Protein AF-A0A4Q8TG97-F1 (afdb_monomer)

pLDDT: mean 73.76, std 14.68, range [42.81, 95.75]

Sequence (108 aa):
MKNWTQLIPANIRNALYIGFGVLSLAQSAILAYSAAVQTPAPIWAIGGGAVLGVIGGAFGFVAAGNVDVSKTFDETVKQAAQDAKTAYPIPGEHAATTADPERYNVDQ

Foldseek 3Di:
DPDPPPDDPPVRLVVCCVVLVVQQVVLVVQVVVCVVVVHDRDPVSVVSNVVSVVVVVVNVVVVVVPPPVVVVVVVVVVVVVVVCCVVDVDDPDPDPPPPPVVVPPDDD

Solvent-accessible surface area (backbone atoms only — not comparable to full-atom values): 6615 Å² total; per-residue (Å²): 130,88,70,89,80,64,71,71,54,72,71,58,46,51,50,49,52,50,52,49,50,53,50,49,51,54,48,50,48,55,49,51,49,23,61,73,72,74,42,82,65,54,67,67,57,55,53,49,46,52,54,48,50,56,54,49,51,53,51,51,52,53,57,68,69,63,62,61,63,68,58,58,48,54,51,49,52,52,49,52,53,50,51,48,48,68,76,53,67,75,75,76,82,73,71,80,75,73,75,65,67,70,81,74,68,76,84,136

Structure (mmCIF, N/CA/C/O backbone):
data_AF-A0A4Q8TG97-F1
#
_entry.id   AF-A0A4Q8TG97-F1
#
loop_
_atom_site.group_PDB
_atom_site.id
_atom_site.type_symbol
_atom_site.label_atom_id
_atom_site.label_alt_id
_atom_site.label_comp_id
_atom_site.label_asym_id
_atom_site.label_entity_id
_atom_site.label_seq_id
_atom_site.pdbx_PDB_ins_code
_atom_site.Cartn_x
_atom_site.Cartn_y
_atom_site.Cartn_z
_atom_site.occupancy
_atom_site.B_iso_or_equiv
_atom_site.auth_seq_id
_atom_site.auth_comp_id
_atom_site.auth_asym_id
_atom_site.auth_atom_id
_atom_site.pdbx_PDB_model_num
ATOM 1 N N . MET A 1 1 ? -31.635 -8.309 -5.116 1.00 42.81 1 MET A N 1
ATOM 2 C CA . MET A 1 1 ? -30.835 -7.143 -5.552 1.00 42.81 1 MET A CA 1
ATOM 3 C C . MET A 1 1 ? -29.587 -7.093 -4.682 1.00 42.81 1 MET A C 1
ATOM 5 O O . MET A 1 1 ? -29.735 -7.054 -3.468 1.00 42.81 1 MET A O 1
ATOM 9 N N . LYS A 1 2 ? -28.383 -7.229 -5.261 1.00 47.59 2 LYS A N 1
ATOM 10 C CA . LYS A 1 2 ? -27.125 -7.141 -4.496 1.00 47.59 2 LYS A CA 1
ATOM 11 C C . LYS A 1 2 ? -27.000 -5.717 -3.956 1.00 47.59 2 LYS A C 1
ATOM 13 O O . LYS A 1 2 ? -27.169 -4.771 -4.715 1.00 47.59 2 LYS A O 1
ATOM 18 N N . ASN A 1 3 ? -26.794 -5.585 -2.653 1.00 46.59 3 ASN A N 1
ATOM 19 C CA . ASN A 1 3 ? -26.718 -4.306 -1.962 1.00 46.59 3 ASN A CA 1
ATOM 20 C C . ASN A 1 3 ? -25.330 -3.702 -2.240 1.00 46.59 3 ASN A C 1
ATOM 22 O O . ASN A 1 3 ? -24.332 -4.182 -1.710 1.00 46.59 3 ASN A O 1
ATOM 26 N N . TRP A 1 4 ? -25.252 -2.715 -3.136 1.00 48.38 4 TRP A N 1
ATOM 27 C CA . TRP A 1 4 ? -23.991 -2.106 -3.603 1.00 48.38 4 TRP A CA 1
ATOM 28 C C . TRP A 1 4 ? -23.300 -1.233 -2.539 1.00 48.38 4 TRP A C 1
ATOM 30 O O . TRP A 1 4 ? -22.211 -0.721 -2.772 1.00 48.38 4 TRP A O 1
ATOM 40 N N . THR A 1 5 ? -23.924 -1.074 -1.370 1.00 50.31 5 THR A N 1
ATOM 41 C CA . THR A 1 5 ? -23.452 -0.264 -0.238 1.00 50.31 5 THR A CA 1
ATOM 42 C C . THR A 1 5 ? -22.883 -1.094 0.914 1.00 50.31 5 THR A C 1
ATOM 44 O O . THR A 1 5 ? -22.440 -0.522 1.909 1.00 50.31 5 THR A O 1
ATOM 47 N N . GLN A 1 6 ? -22.842 -2.429 0.808 1.00 49.69 6 GLN A N 1
ATOM 48 C CA . GLN A 1 6 ? -22.062 -3.227 1.752 1.00 49.69 6 GLN A CA 1
ATOM 49 C C . GLN A 1 6 ? -20.577 -2.962 1.497 1.00 49.69 6 GLN A C 1
ATOM 51 O O . GLN A 1 6 ? -20.032 -3.379 0.475 1.00 49.69 6 GLN A O 1
ATOM 56 N N . LEU A 1 7 ? -19.951 -2.247 2.440 1.00 59.47 7 LEU A N 1
ATOM 57 C CA . LEU A 1 7 ? -18.502 -2.142 2.610 1.00 59.47 7 LEU A CA 1
ATOM 58 C C . LEU A 1 7 ? -17.845 -3.454 2.177 1.00 59.47 7 LEU A C 1
ATOM 60 O O . LEU A 1 7 ? -18.247 -4.520 2.651 1.00 59.47 7 LEU A O 1
ATOM 64 N N . ILE A 1 8 ? -16.880 -3.359 1.256 1.00 61.62 8 ILE A N 1
ATOM 65 C CA . ILE A 1 8 ? -16.137 -4.497 0.707 1.00 61.62 8 ILE A CA 1
ATOM 66 C C . ILE A 1 8 ? -15.861 -5.500 1.840 1.00 61.62 8 ILE A C 1
ATOM 68 O O . ILE A 1 8 ? -15.231 -5.111 2.831 1.00 61.62 8 ILE A O 1
ATOM 72 N N . PRO A 1 9 ? -16.333 -6.759 1.728 1.00 69.00 9 PRO A N 1
ATOM 73 C CA . PRO A 1 9 ? -16.125 -7.786 2.740 1.00 69.00 9 PRO A CA 1
ATOM 74 C C . PRO A 1 9 ? -14.671 -7.810 3.224 1.00 69.00 9 PRO A C 1
ATOM 76 O O . PRO A 1 9 ? -13.746 -7.688 2.419 1.00 69.00 9 PRO A O 1
ATOM 79 N N . ALA A 1 10 ? -14.454 -7.939 4.537 1.00 71.69 10 ALA A N 1
ATOM 80 C CA . ALA A 1 10 ? -13.138 -7.730 5.154 1.00 71.69 10 ALA A CA 1
ATOM 81 C C . ALA A 1 10 ? -12.023 -8.594 4.532 1.00 71.69 10 ALA A C 1
ATOM 83 O O . ALA A 1 10 ? -10.890 -8.141 4.373 1.00 71.69 10 ALA A O 1
ATOM 84 N N . ASN A 1 11 ? -12.364 -9.811 4.112 1.00 71.75 11 ASN A N 1
ATOM 85 C CA . ASN A 1 11 ? -11.489 -10.719 3.373 1.00 71.75 11 ASN A CA 1
ATOM 86 C C . ASN A 1 11 ? -11.094 -10.181 1.985 1.00 71.75 11 ASN A C 1
ATOM 88 O O . ASN A 1 11 ? -9.929 -10.274 1.606 1.00 71.75 11 ASN A O 1
ATOM 92 N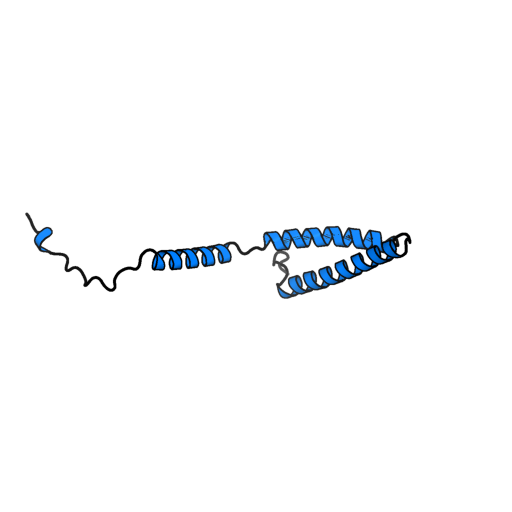 N . ILE A 1 12 ? -12.028 -9.577 1.248 1.00 77.00 12 ILE A N 1
ATOM 93 C CA . ILE A 1 12 ? -11.768 -8.971 -0.067 1.00 77.00 12 ILE A CA 1
ATOM 94 C C . ILE A 1 12 ? -10.920 -7.706 0.089 1.00 77.00 12 ILE A C 1
ATOM 96 O O . ILE A 1 12 ? -9.996 -7.490 -0.690 1.00 77.00 12 ILE A O 1
ATOM 100 N N . ARG A 1 13 ? -11.167 -6.902 1.127 1.00 73.19 13 ARG A N 1
ATOM 101 C CA . ARG A 1 13 ? -10.363 -5.710 1.426 1.00 73.19 13 ARG A CA 1
ATOM 102 C C . ARG A 1 13 ? -8.908 -6.066 1.738 1.00 73.19 13 ARG A C 1
ATOM 104 O O . ARG A 1 13 ? -8.004 -5.452 1.183 1.00 73.19 13 ARG A O 1
ATOM 111 N N . ASN A 1 14 ? -8.680 -7.084 2.567 1.00 78.25 14 ASN A N 1
ATOM 112 C CA . ASN A 1 14 ? -7.326 -7.544 2.882 1.00 78.25 14 ASN A CA 1
ATOM 113 C C . ASN A 1 14 ? -6.610 -8.090 1.640 1.00 78.25 14 ASN A C 1
ATOM 115 O O . ASN A 1 14 ? -5.452 -7.754 1.408 1.00 78.25 14 ASN A O 1
ATOM 119 N N . ALA A 1 15 ? -7.302 -8.881 0.815 1.00 81.00 15 ALA A N 1
ATOM 120 C CA . ALA A 1 15 ? -6.746 -9.378 -0.441 1.00 81.00 15 ALA A CA 1
ATOM 121 C C . ALA A 1 15 ? -6.392 -8.235 -1.407 1.00 81.00 15 ALA A C 1
ATOM 123 O O . ALA A 1 15 ? -5.322 -8.259 -2.012 1.00 81.00 15 ALA A O 1
ATOM 124 N N . LEU A 1 16 ? -7.248 -7.211 -1.507 1.00 81.38 16 LEU A N 1
ATOM 125 C CA . LEU A 1 16 ? -6.982 -6.014 -2.304 1.00 81.38 16 LEU A CA 1
ATOM 126 C C . LEU A 1 16 ? -5.765 -5.252 -1.782 1.00 81.38 16 LEU A C 1
ATOM 128 O O . LEU A 1 16 ? -4.894 -4.923 -2.575 1.00 81.38 16 LEU A O 1
ATOM 132 N N . TYR A 1 17 ? -5.649 -5.022 -0.473 1.00 82.50 17 TYR A N 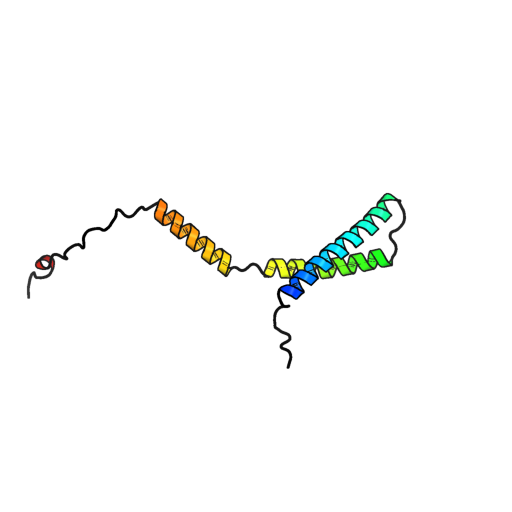1
ATOM 133 C CA . TYR A 1 17 ? -4.496 -4.320 0.098 1.00 82.50 17 TYR A CA 1
ATOM 134 C C . TYR A 1 17 ? -3.187 -5.079 -0.098 1.00 82.50 17 TYR A C 1
ATOM 136 O O . TYR A 1 17 ? -2.190 -4.478 -0.490 1.00 82.50 17 TYR A O 1
ATOM 144 N N . ILE A 1 18 ? -3.186 -6.395 0.122 1.00 85.06 18 ILE A N 1
ATOM 145 C CA . ILE A 1 18 ? -1.991 -7.222 -0.070 1.00 85.06 18 ILE A CA 1
ATOM 146 C C . ILE A 1 18 ? -1.611 -7.257 -1.550 1.00 85.06 18 ILE A C 1
ATOM 148 O O . ILE A 1 18 ? -0.468 -6.967 -1.895 1.00 85.06 18 ILE A O 1
ATOM 152 N N . GLY A 1 19 ? -2.565 -7.563 -2.433 1.00 86.69 19 GLY A N 1
ATOM 153 C CA . GLY A 1 19 ? -2.315 -7.627 -3.872 1.00 86.69 19 GLY A CA 1
ATOM 154 C C . GLY A 1 19 ? -1.817 -6.293 -4.418 1.00 86.69 19 GLY A C 1
ATOM 155 O O . GLY A 1 19 ? -0.827 -6.246 -5.145 1.00 86.69 19 GLY A O 1
ATOM 156 N N . PHE A 1 20 ? -2.446 -5.195 -4.003 1.00 86.25 20 PHE A N 1
ATOM 157 C CA . PHE A 1 20 ? -2.054 -3.857 -4.416 1.00 86.25 20 PHE A CA 1
ATOM 158 C C . PHE A 1 20 ? -0.697 -3.433 -3.847 1.00 86.25 20 PHE A C 1
ATOM 160 O O . PHE A 1 20 ? 0.101 -2.821 -4.557 1.00 86.25 20 PHE A O 1
ATOM 167 N N . GLY A 1 21 ? -0.405 -3.789 -2.595 1.00 84.94 21 GLY A N 1
ATOM 168 C CA . GLY A 1 21 ? 0.890 -3.543 -1.967 1.00 84.94 21 GLY A CA 1
ATOM 169 C C . GLY A 1 21 ? 2.024 -4.253 -2.704 1.00 84.94 21 GLY A C 1
ATOM 170 O O . GLY A 1 21 ? 3.023 -3.624 -3.046 1.00 84.94 21 GLY A O 1
ATOM 171 N N . VAL A 1 22 ? 1.844 -5.535 -3.034 1.00 89.81 22 VAL A N 1
ATOM 172 C CA . VAL A 1 22 ? 2.833 -6.323 -3.791 1.00 89.81 22 VAL A CA 1
ATOM 173 C C . VAL A 1 22 ? 3.006 -5.785 -5.214 1.00 89.81 22 VAL A C 1
ATOM 175 O O . VAL A 1 22 ? 4.138 -5.623 -5.669 1.00 89.81 22 VAL A O 1
ATOM 178 N N . LEU A 1 23 ? 1.912 -5.448 -5.905 1.00 89.56 23 LEU A N 1
ATOM 179 C CA . LEU A 1 23 ? 1.970 -4.849 -7.244 1.00 89.56 23 LEU A CA 1
ATOM 180 C C . LEU A 1 23 ? 2.698 -3.499 -7.237 1.00 89.56 23 LEU A C 1
ATOM 182 O O . LEU A 1 23 ? 3.539 -3.251 -8.097 1.00 89.56 23 LEU A O 1
ATOM 186 N N . SER A 1 24 ? 2.431 -2.652 -6.243 1.00 86.94 24 SER A N 1
ATOM 187 C CA . SER A 1 24 ? 3.087 -1.346 -6.092 1.00 86.94 24 SER A CA 1
ATOM 188 C C . SER A 1 24 ? 4.577 -1.482 -5.781 1.00 86.94 24 SER A C 1
ATOM 190 O O . SER A 1 24 ? 5.391 -0.709 -6.294 1.00 86.94 24 SER A O 1
ATOM 192 N N . LEU A 1 25 ? 4.952 -2.491 -4.992 1.00 89.25 25 LEU A N 1
ATOM 193 C CA . LEU A 1 25 ? 6.349 -2.815 -4.720 1.00 89.25 25 LEU A CA 1
ATOM 194 C C . LEU A 1 25 ? 7.072 -3.257 -6.001 1.00 89.25 25 LEU A C 1
ATOM 196 O O . LEU A 1 25 ? 8.125 -2.714 -6.330 1.00 89.25 25 LEU A O 1
ATOM 200 N N . ALA A 1 26 ? 6.484 -4.192 -6.753 1.00 91.25 26 ALA A N 1
ATOM 201 C CA . ALA A 1 26 ? 7.040 -4.669 -8.018 1.00 91.25 26 ALA A CA 1
ATOM 202 C C . ALA A 1 26 ? 7.183 -3.530 -9.039 1.00 91.25 26 ALA A C 1
ATOM 204 O O . ALA A 1 26 ? 8.220 -3.402 -9.689 1.00 91.25 26 ALA A O 1
ATOM 205 N N . GLN A 1 27 ? 6.180 -2.653 -9.125 1.00 90.81 27 GLN A N 1
ATOM 206 C CA . GLN A 1 27 ? 6.213 -1.482 -9.993 1.00 90.81 27 GLN A CA 1
ATOM 207 C C . GLN A 1 27 ? 7.354 -0.529 -9.626 1.00 90.81 27 GLN A C 1
ATOM 209 O O . GLN A 1 27 ? 8.106 -0.079 -10.492 1.00 90.81 27 GLN A O 1
ATOM 214 N N . SER A 1 28 ? 7.501 -0.247 -8.332 1.00 88.88 28 SER A N 1
ATOM 215 C CA . SER A 1 28 ? 8.559 0.623 -7.821 1.00 88.88 28 SER A CA 1
ATOM 216 C C . SER A 1 28 ? 9.942 0.029 -8.093 1.00 88.88 28 SER A C 1
ATOM 218 O O . SER A 1 28 ? 10.854 0.758 -8.473 1.00 88.88 28 SER A O 1
ATOM 220 N N . ALA A 1 29 ? 10.089 -1.296 -7.988 1.00 91.19 29 ALA A N 1
ATOM 221 C CA . ALA A 1 29 ? 11.330 -1.993 -8.311 1.00 91.19 29 ALA A CA 1
ATOM 222 C C . ALA A 1 29 ? 11.705 -1.875 -9.800 1.00 91.19 29 ALA A C 1
ATOM 224 O O . ALA A 1 29 ? 12.872 -1.659 -10.116 1.00 91.19 29 ALA A O 1
ATOM 225 N N . ILE A 1 30 ? 10.733 -1.948 -10.718 1.00 90.00 30 ILE A N 1
ATOM 226 C CA . ILE A 1 30 ? 10.966 -1.778 -12.165 1.00 90.00 30 ILE A CA 1
ATOM 227 C C . ILE A 1 30 ? 11.445 -0.354 -12.483 1.00 90.00 30 ILE A C 1
ATOM 229 O O . ILE A 1 30 ? 12.386 -0.165 -13.262 1.00 90.00 30 ILE A O 1
ATOM 233 N N . LEU A 1 31 ? 10.825 0.656 -11.867 1.00 89.56 31 LEU A N 1
ATOM 234 C CA . LEU A 1 31 ? 11.225 2.055 -12.033 1.00 89.56 31 LEU A CA 1
ATOM 235 C C . LEU A 1 31 ? 12.610 2.319 -11.425 1.00 89.56 31 LEU A C 1
ATOM 237 O O . LEU A 1 31 ? 13.446 2.958 -12.064 1.00 89.56 31 LEU A O 1
ATOM 241 N N . ALA A 1 32 ? 12.882 1.772 -10.238 1.00 91.50 32 ALA A N 1
ATOM 242 C CA . ALA A 1 32 ? 14.180 1.874 -9.578 1.00 91.50 32 ALA A CA 1
ATOM 243 C C . ALA A 1 32 ? 15.293 1.188 -10.385 1.00 91.50 32 ALA A C 1
ATOM 245 O O . ALA A 1 32 ? 16.370 1.757 -10.540 1.00 91.50 32 ALA A O 1
ATOM 246 N N . TYR A 1 33 ? 15.027 0.006 -10.951 1.00 91.31 33 TYR A N 1
ATOM 247 C CA . TYR A 1 33 ? 15.962 -0.674 -11.845 1.00 91.31 33 TYR A CA 1
ATOM 248 C C . TYR A 1 33 ? 16.273 0.181 -13.072 1.00 91.31 33 TYR A C 1
ATOM 250 O O . TYR A 1 33 ? 17.442 0.406 -13.371 1.00 91.31 33 TYR A O 1
ATOM 258 N N . SER A 1 34 ? 15.240 0.713 -13.733 1.00 90.56 34 SER A N 1
ATOM 259 C CA . SER A 1 34 ? 15.407 1.563 -14.920 1.00 90.56 34 SER A CA 1
ATOM 260 C C . SER A 1 34 ? 16.290 2.780 -14.614 1.00 90.56 34 SER A C 1
ATOM 262 O O . SER A 1 34 ? 17.195 3.100 -15.382 1.00 90.56 34 SER A O 1
ATOM 264 N N . ALA A 1 35 ? 16.091 3.403 -13.446 1.00 90.69 35 ALA A N 1
ATOM 265 C CA . ALA A 1 35 ? 16.941 4.489 -12.968 1.00 90.69 35 ALA A CA 1
ATOM 266 C C . ALA A 1 35 ? 18.388 4.032 -12.697 1.00 90.69 35 ALA A C 1
ATOM 268 O O . ALA A 1 35 ? 19.329 4.728 -13.077 1.00 90.69 35 ALA A O 1
ATOM 269 N N . ALA A 1 36 ? 18.577 2.859 -12.086 1.00 94.19 36 ALA A N 1
ATOM 270 C CA . ALA A 1 36 ? 19.895 2.315 -11.760 1.00 94.19 36 ALA A CA 1
ATOM 271 C C . ALA A 1 36 ? 20.727 1.972 -13.005 1.00 94.19 36 ALA A C 1
ATOM 273 O O . ALA A 1 36 ? 21.931 2.220 -13.021 1.00 94.19 36 ALA A O 1
ATOM 274 N N . VAL A 1 37 ? 20.097 1.446 -14.059 1.00 95.75 37 VAL A N 1
ATOM 275 C CA . VAL A 1 37 ? 20.774 1.140 -15.331 1.00 95.75 37 VAL A CA 1
ATOM 276 C C . VAL A 1 37 ? 20.815 2.326 -16.302 1.00 95.75 37 VAL A C 1
ATOM 278 O O . VAL A 1 37 ? 21.256 2.169 -17.436 1.00 95.75 37 VAL A O 1
ATOM 281 N N . GLN A 1 38 ? 20.372 3.514 -15.869 1.00 92.75 38 GLN A N 1
ATOM 282 C CA . GLN A 1 38 ? 20.336 4.749 -16.666 1.00 92.75 38 GLN A CA 1
ATOM 283 C C . GLN A 1 38 ? 19.545 4.627 -17.978 1.00 92.75 38 GLN A C 1
ATOM 285 O O . GLN A 1 38 ? 19.789 5.355 -18.941 1.00 92.75 38 GLN A O 1
ATOM 290 N N . THR A 1 39 ? 18.567 3.724 -18.019 1.00 92.50 39 THR A N 1
ATOM 291 C CA . THR A 1 39 ? 17.678 3.572 -19.171 1.00 92.50 39 THR A CA 1
ATOM 292 C C . THR A 1 39 ? 16.345 4.259 -18.900 1.00 92.50 39 THR A C 1
ATOM 294 O O . THR A 1 39 ? 15.836 4.171 -17.779 1.00 92.50 39 THR A O 1
ATOM 297 N N . PRO A 1 40 ? 15.719 4.890 -19.908 1.00 90.44 40 PRO A N 1
ATOM 298 C CA . PRO A 1 40 ? 14.376 5.428 -19.756 1.00 90.44 40 PRO A CA 1
ATOM 299 C C . PRO A 1 40 ? 13.411 4.345 -19.269 1.00 90.44 40 PRO A C 1
ATOM 301 O O . PRO A 1 40 ? 13.394 3.234 -19.803 1.00 90.44 40 PRO A O 1
ATOM 304 N N . ALA A 1 41 ? 12.594 4.675 -18.268 1.00 88.88 41 ALA A N 1
ATOM 305 C CA . ALA A 1 41 ? 11.553 3.766 -17.817 1.00 88.88 41 ALA A CA 1
ATOM 306 C C . ALA A 1 41 ? 10.578 3.485 -18.974 1.00 88.88 41 ALA A C 1
ATOM 308 O O . ALA A 1 41 ? 10.169 4.417 -19.678 1.00 88.88 41 ALA A O 1
ATOM 309 N N . PRO A 1 42 ? 10.175 2.223 -19.186 1.00 88.75 42 PRO A N 1
ATOM 310 C CA . PRO A 1 42 ? 9.254 1.905 -20.259 1.00 88.75 42 PRO A CA 1
ATOM 311 C C . PRO A 1 42 ? 7.892 2.569 -20.012 1.00 88.75 42 PRO A C 1
ATOM 313 O O . PRO A 1 42 ? 7.409 2.636 -18.882 1.00 88.75 42 PRO A O 1
ATOM 316 N N . ILE A 1 43 ? 7.246 3.045 -21.081 1.00 90.44 43 ILE A N 1
ATOM 317 C CA . ILE A 1 43 ? 6.011 3.852 -21.007 1.00 90.44 43 ILE A CA 1
ATOM 318 C C . ILE A 1 43 ? 4.893 3.133 -20.243 1.00 90.44 43 ILE A C 1
ATOM 320 O O . ILE A 1 43 ? 4.181 3.754 -19.455 1.00 90.44 43 ILE A O 1
ATOM 324 N N . TRP A 1 44 ? 4.768 1.815 -20.417 1.00 88.00 44 TRP A N 1
ATOM 325 C CA . TRP A 1 44 ? 3.784 1.016 -19.685 1.00 88.00 44 TRP A CA 1
ATOM 326 C C . TRP A 1 44 ? 4.049 1.011 -18.175 1.00 88.00 44 TRP A C 1
ATOM 328 O O . TRP A 1 44 ? 3.101 0.961 -17.398 1.00 88.00 44 TRP A O 1
ATOM 338 N N . ALA A 1 45 ? 5.310 1.114 -17.744 1.00 88.12 45 ALA A N 1
ATOM 339 C CA . ALA A 1 45 ? 5.659 1.189 -16.333 1.00 88.12 45 ALA A CA 1
ATOM 340 C C . ALA A 1 45 ? 5.403 2.592 -15.759 1.00 88.12 45 ALA A C 1
ATOM 342 O O . ALA A 1 45 ? 4.989 2.743 -14.612 1.00 88.12 45 ALA A O 1
ATOM 343 N N . ILE A 1 46 ? 5.568 3.640 -16.558 1.00 87.31 46 ILE A N 1
ATOM 344 C CA . ILE A 1 46 ? 5.173 4.990 -16.138 1.00 87.31 46 ILE A CA 1
ATOM 345 C C . ILE A 1 46 ? 3.645 5.053 -15.975 1.00 87.31 46 ILE A C 1
ATOM 347 O O . ILE A 1 46 ? 3.147 5.468 -14.929 1.00 87.31 46 ILE A O 1
ATOM 351 N N . GLY A 1 47 ? 2.899 4.560 -16.969 1.00 87.19 47 GLY A N 1
ATOM 352 C CA . GLY A 1 47 ? 1.437 4.485 -16.915 1.00 87.19 47 GLY A CA 1
ATOM 353 C C . GLY A 1 47 ? 0.929 3.596 -15.776 1.00 87.19 47 GLY A C 1
ATOM 354 O O . GLY A 1 47 ? 0.041 3.999 -15.028 1.00 87.19 47 GLY A O 1
ATOM 355 N N . GLY A 1 48 ? 1.536 2.421 -15.586 1.00 87.88 48 GLY A N 1
ATOM 356 C CA . GLY A 1 48 ? 1.219 1.511 -14.485 1.00 87.88 48 GLY A CA 1
ATOM 357 C C . GLY A 1 48 ? 1.481 2.136 -13.114 1.00 87.88 48 GLY A C 1
ATOM 358 O O . GLY A 1 48 ? 0.637 2.042 -12.226 1.00 87.88 48 GLY A O 1
ATOM 359 N N . GLY A 1 49 ? 2.598 2.854 -12.963 1.00 87.12 49 GLY A N 1
ATOM 360 C CA . GLY A 1 49 ? 2.912 3.614 -11.752 1.00 87.12 49 GLY A CA 1
ATOM 361 C C . GLY A 1 49 ? 1.881 4.701 -11.445 1.00 87.12 49 GLY A C 1
ATOM 362 O O . GLY A 1 49 ? 1.452 4.822 -10.302 1.00 87.12 49 GLY A O 1
ATOM 363 N N . ALA A 1 50 ? 1.421 5.444 -12.455 1.00 86.94 50 ALA A N 1
ATOM 364 C CA . ALA A 1 50 ? 0.399 6.476 -12.273 1.00 86.94 50 ALA A CA 1
ATOM 365 C C . ALA A 1 50 ? -0.946 5.893 -11.803 1.00 86.94 50 ALA A C 1
ATOM 367 O O . ALA A 1 50 ? -1.550 6.405 -10.859 1.00 86.94 50 ALA A O 1
ATOM 368 N N . VAL A 1 51 ? -1.392 4.789 -12.411 1.00 87.56 51 VAL A N 1
ATOM 369 C CA . VAL A 1 51 ? -2.630 4.095 -12.014 1.00 87.56 51 VAL A CA 1
ATOM 370 C C . VAL A 1 51 ? -2.524 3.571 -10.582 1.00 87.56 51 VAL A C 1
ATOM 372 O O . VAL A 1 51 ? -3.440 3.767 -9.779 1.00 87.56 51 VAL A O 1
ATOM 375 N N . LEU A 1 52 ? -1.390 2.952 -10.239 1.00 88.19 52 LEU A N 1
ATOM 376 C CA . LEU A 1 52 ? -1.154 2.454 -8.889 1.00 88.19 52 LEU A CA 1
ATOM 377 C C . LEU A 1 52 ? -1.047 3.596 -7.860 1.00 88.19 52 LEU A C 1
ATOM 379 O O . LEU A 1 52 ? -1.517 3.463 -6.735 1.00 88.19 52 LEU A O 1
ATOM 383 N N . GLY A 1 53 ? -0.516 4.757 -8.241 1.00 84.56 53 GLY A N 1
ATOM 384 C CA . GLY A 1 53 ? -0.494 5.938 -7.376 1.00 84.56 53 GLY A CA 1
ATOM 385 C C . GLY A 1 53 ? -1.899 6.426 -7.009 1.00 84.56 53 GLY A C 1
ATOM 386 O O . GLY A 1 53 ? -2.196 6.636 -5.833 1.00 84.56 53 GLY A O 1
ATOM 387 N N . VAL A 1 54 ? -2.791 6.549 -7.998 1.00 85.50 54 VAL A N 1
ATOM 388 C CA . VAL A 1 54 ? -4.171 7.023 -7.780 1.00 85.50 54 VAL A CA 1
ATOM 389 C C . VAL A 1 54 ? -4.977 6.033 -6.938 1.00 85.50 54 VAL A C 1
ATOM 391 O O . VAL A 1 54 ? -5.600 6.422 -5.948 1.00 85.50 54 VAL A O 1
ATOM 394 N N . ILE A 1 55 ? -4.948 4.746 -7.295 1.00 84.44 55 ILE A N 1
ATOM 395 C CA . ILE A 1 55 ? -5.706 3.717 -6.568 1.00 84.44 55 ILE A CA 1
ATOM 396 C C . ILE A 1 55 ? -5.119 3.507 -5.160 1.00 84.44 55 ILE A C 1
ATOM 398 O O . ILE A 1 55 ? -5.868 3.362 -4.194 1.00 84.44 55 ILE A O 1
ATOM 402 N N . GLY A 1 56 ? -3.792 3.561 -5.015 1.00 81.69 56 GLY A N 1
ATOM 403 C CA . GLY A 1 56 ? -3.110 3.455 -3.725 1.00 81.69 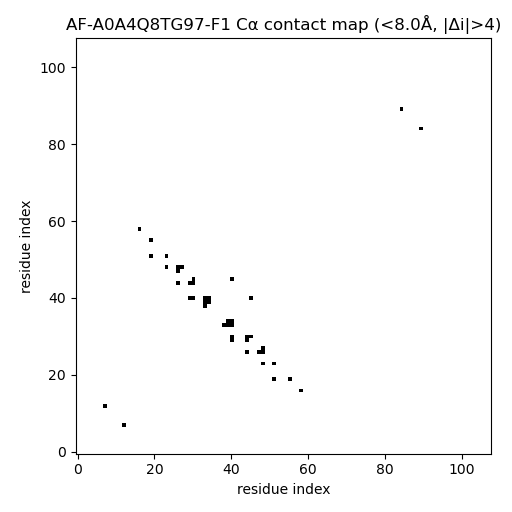56 GLY A CA 1
ATOM 404 C C . GLY A 1 56 ? -3.466 4.600 -2.784 1.00 81.69 56 GLY A C 1
ATOM 405 O O . GLY A 1 56 ? -3.776 4.360 -1.619 1.00 81.69 56 GLY A O 1
ATOM 406 N N . GLY A 1 57 ? -3.512 5.832 -3.301 1.00 80.44 57 GLY A N 1
ATOM 407 C CA . GLY A 1 57 ? -3.987 6.994 -2.551 1.00 80.44 57 GLY A CA 1
ATOM 408 C C . GLY A 1 57 ? -5.424 6.813 -2.059 1.00 80.44 57 GLY A C 1
ATOM 409 O O . GLY A 1 57 ? -5.698 7.018 -0.877 1.00 80.44 57 GLY A O 1
ATOM 410 N N . ALA A 1 58 ? -6.329 6.343 -2.924 1.00 79.38 58 ALA A N 1
ATOM 411 C CA . ALA A 1 58 ? -7.713 6.054 -2.542 1.00 79.38 58 ALA A CA 1
ATOM 412 C C . ALA A 1 58 ? -7.805 4.998 -1.424 1.00 79.38 58 ALA A C 1
ATOM 414 O O . ALA A 1 58 ? -8.544 5.192 -0.458 1.00 79.38 58 ALA A O 1
ATOM 415 N N . PHE A 1 59 ? -7.019 3.918 -1.496 1.00 79.19 59 PHE A N 1
ATOM 416 C CA . PHE A 1 59 ? -6.949 2.929 -0.416 1.00 79.19 59 PHE A CA 1
ATOM 417 C C . PHE A 1 59 ? -6.375 3.498 0.885 1.00 79.19 59 PHE A C 1
ATOM 419 O O . PHE A 1 59 ? -6.873 3.152 1.954 1.00 79.19 59 PHE A O 1
ATOM 426 N N . GLY A 1 60 ? -5.393 4.399 0.815 1.00 74.12 60 GLY A N 1
ATOM 427 C CA . GLY A 1 60 ? -4.868 5.110 1.982 1.00 74.12 60 GLY A CA 1
ATOM 428 C C . GLY A 1 60 ? -5.943 5.932 2.699 1.00 74.12 60 GLY A C 1
ATOM 429 O O . GLY A 1 60 ? -6.091 5.817 3.914 1.00 74.12 60 GLY A O 1
ATOM 430 N N . PHE A 1 61 ? -6.757 6.686 1.952 1.00 76.44 61 PHE A N 1
ATOM 431 C CA . PHE A 1 61 ? -7.880 7.441 2.521 1.00 76.44 61 PHE A CA 1
ATOM 432 C C . PHE A 1 61 ? -8.960 6.533 3.116 1.00 76.44 61 PHE A C 1
ATOM 434 O O . PHE A 1 61 ? -9.475 6.819 4.195 1.00 76.44 61 PHE A O 1
ATOM 441 N N . VAL A 1 62 ? -9.275 5.414 2.459 1.00 73.19 62 VAL A N 1
ATOM 442 C CA . VAL A 1 62 ? -10.233 4.429 2.986 1.00 73.19 62 VAL A CA 1
ATOM 443 C C . VAL A 1 62 ? -9.704 3.776 4.263 1.00 73.19 62 VAL A C 1
ATOM 445 O O . VAL A 1 62 ? -10.458 3.613 5.214 1.00 73.19 62 VAL A O 1
ATOM 448 N N . ALA A 1 63 ? -8.417 3.432 4.327 1.00 67.44 63 ALA A N 1
ATOM 449 C CA . ALA A 1 63 ? -7.803 2.882 5.532 1.00 67.44 63 ALA A CA 1
ATOM 450 C C . ALA A 1 63 ? -7.790 3.901 6.684 1.00 67.44 63 ALA A C 1
ATOM 452 O O . ALA A 1 63 ? -8.176 3.553 7.799 1.00 67.44 63 ALA A O 1
ATOM 453 N N . ALA A 1 6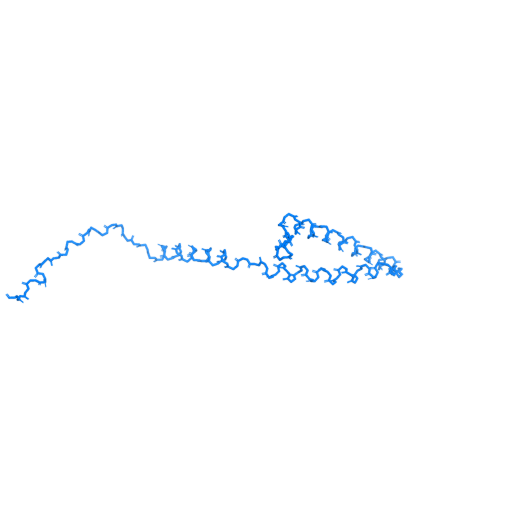4 ? -7.422 5.156 6.406 1.00 67.00 64 ALA A N 1
ATOM 454 C CA . ALA A 1 64 ? -7.426 6.238 7.389 1.00 67.00 64 ALA A CA 1
ATOM 455 C C . ALA A 1 64 ? -8.836 6.574 7.895 1.00 67.00 64 ALA A C 1
ATOM 457 O O . ALA A 1 64 ? -9.002 6.887 9.065 1.00 67.00 64 ALA A O 1
ATOM 458 N N . GLY A 1 65 ? -9.860 6.477 7.044 1.00 61.97 65 GLY A N 1
ATOM 459 C CA . GLY A 1 65 ? -11.256 6.692 7.436 1.00 61.97 65 GLY A CA 1
ATOM 460 C C . GLY A 1 65 ? -11.883 5.523 8.202 1.00 61.97 65 GLY A C 1
ATOM 461 O O . GLY A 1 65 ? -12.948 5.684 8.789 1.00 61.97 65 GLY A O 1
ATOM 462 N N . ASN A 1 66 ? -11.243 4.350 8.215 1.00 63.72 66 ASN A N 1
ATOM 463 C CA . ASN A 1 66 ? -11.790 3.131 8.810 1.00 63.72 66 ASN A CA 1
ATOM 464 C C . ASN A 1 66 ? -11.201 2.821 10.201 1.00 63.72 66 ASN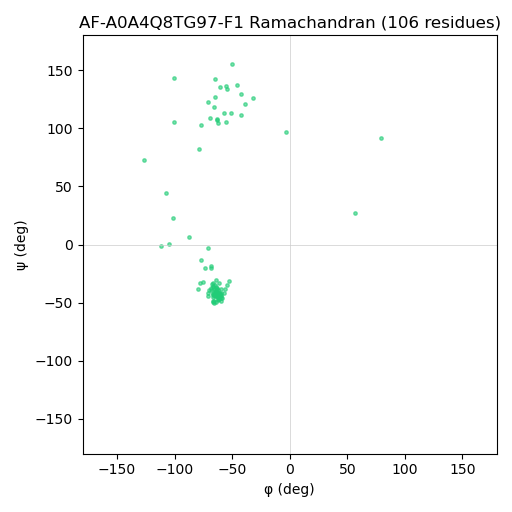 A C 1
ATOM 466 O O . ASN A 1 66 ? -11.220 1.660 10.624 1.00 63.72 66 ASN A O 1
ATOM 470 N N . VAL A 1 67 ? -10.683 3.840 10.901 1.00 60.53 67 VAL A N 1
ATOM 471 C CA . VAL A 1 67 ? -10.368 3.756 12.334 1.00 60.53 67 VAL A CA 1
ATOM 472 C C . VAL A 1 67 ? -11.662 3.715 13.141 1.00 60.53 67 VAL A C 1
ATOM 474 O O . VAL A 1 67 ? -12.532 4.577 13.041 1.00 60.53 67 VAL A O 1
ATOM 477 N N . ASP A 1 68 ? -11.798 2.651 13.920 1.00 56.16 68 ASP A N 1
ATOM 478 C CA . ASP A 1 68 ? -12.989 2.312 14.689 1.00 56.16 68 ASP A CA 1
ATOM 479 C C . ASP A 1 68 ? -13.031 3.180 15.961 1.00 56.16 68 ASP A C 1
ATOM 481 O O . ASP A 1 68 ? -12.581 2.764 17.028 1.00 56.16 68 ASP A O 1
ATOM 485 N N . VAL A 1 69 ? -13.523 4.420 15.840 1.00 56.62 69 VAL A N 1
ATOM 486 C CA . VAL A 1 69 ? -13.549 5.420 16.933 1.00 56.62 69 VAL A CA 1
ATOM 487 C C . VAL A 1 69 ? -14.205 4.868 18.208 1.00 56.62 69 VAL A C 1
ATOM 489 O O . VAL A 1 69 ? -13.789 5.210 19.313 1.00 56.62 69 VAL A O 1
ATOM 492 N N . SER A 1 70 ? -15.182 3.963 18.075 1.00 55.38 70 SER A N 1
ATOM 493 C CA . SER A 1 70 ? -15.841 3.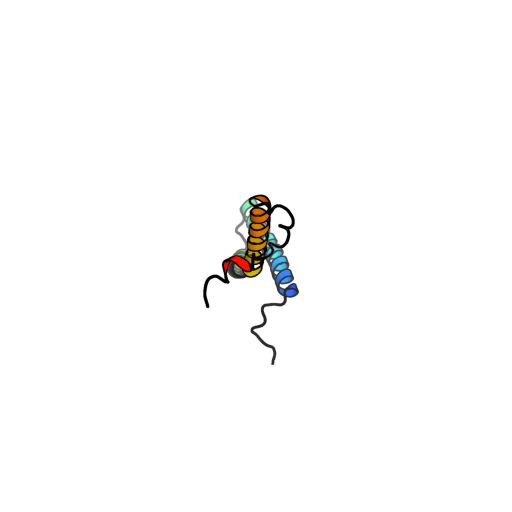322 19.223 1.00 55.38 70 SER A CA 1
ATOM 494 C C . SER A 1 70 ? -14.917 2.399 20.021 1.00 55.38 70 SER A C 1
ATOM 496 O O . SER A 1 70 ? -15.007 2.381 21.244 1.00 55.38 70 SER A O 1
ATOM 498 N N . LYS A 1 71 ? -13.987 1.677 19.377 1.00 59.34 71 LYS A N 1
ATOM 499 C CA . LYS A 1 71 ? -13.027 0.827 20.105 1.00 59.34 71 LYS A CA 1
ATOM 500 C C . LYS A 1 71 ? -12.006 1.659 20.859 1.00 59.34 71 LYS A C 1
ATOM 502 O O . LYS A 1 71 ? -11.722 1.365 22.013 1.00 59.34 71 LYS A O 1
ATOM 507 N N . THR A 1 72 ? -11.512 2.726 20.235 1.00 62.12 72 THR A N 1
ATOM 508 C CA . THR A 1 72 ? -10.584 3.652 20.889 1.00 62.12 72 THR A CA 1
ATOM 509 C C . THR A 1 72 ? -11.250 4.339 22.080 1.00 62.12 72 THR A C 1
ATOM 511 O O . THR A 1 72 ? -10.616 4.495 23.118 1.00 62.12 72 THR A O 1
ATOM 514 N N . PHE A 1 73 ? -12.535 4.694 21.980 1.00 68.81 73 PHE A N 1
ATOM 515 C CA . PHE A 1 73 ? -13.295 5.255 23.098 1.00 68.81 73 PHE A CA 1
ATOM 516 C C . PHE A 1 73 ? -13.500 4.243 24.235 1.00 68.81 73 PHE A C 1
ATOM 518 O O . PHE A 1 73 ? -13.178 4.561 25.375 1.00 68.81 73 PHE A O 1
ATOM 525 N N . ASP A 1 74 ? -13.946 3.017 23.945 1.00 71.81 74 ASP A N 1
ATOM 526 C CA . ASP A 1 74 ? -14.133 1.972 24.964 1.00 71.81 74 ASP A CA 1
ATOM 527 C C . ASP A 1 74 ? -12.821 1.588 25.667 1.00 71.81 74 ASP A C 1
ATOM 529 O O . ASP A 1 74 ? -12.802 1.366 26.879 1.00 71.81 74 ASP A O 1
ATOM 533 N N . GLU A 1 75 ? -11.713 1.518 24.927 1.00 76.50 75 GLU A N 1
ATOM 534 C CA . GLU A 1 75 ? -10.378 1.283 25.486 1.00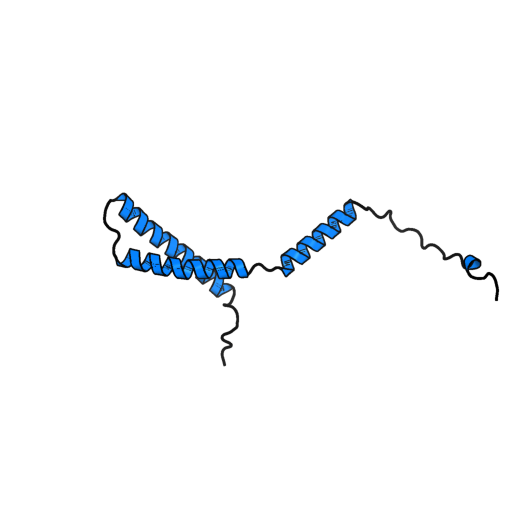 76.50 75 GLU A CA 1
ATOM 535 C C . GLU A 1 75 ? -9.925 2.461 26.356 1.00 76.50 75 GLU A C 1
ATOM 537 O O . GLU A 1 75 ? -9.470 2.245 27.479 1.00 76.50 75 GLU A O 1
ATOM 542 N N . THR A 1 76 ? -10.146 3.700 25.902 1.00 76.62 76 THR A N 1
ATOM 543 C CA . THR A 1 76 ? -9.823 4.914 26.670 1.00 76.62 76 THR A CA 1
ATOM 544 C C . THR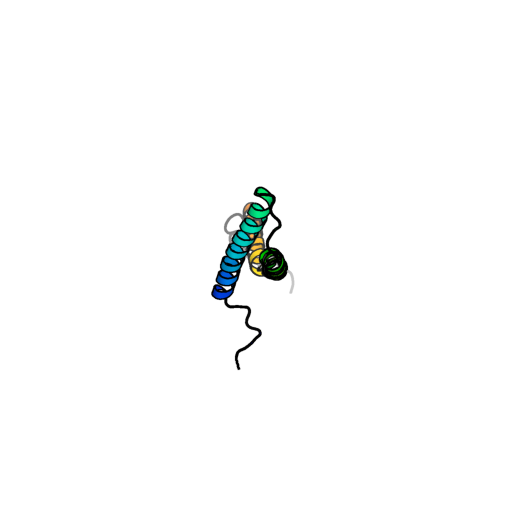 A 1 76 ? -10.650 5.002 27.953 1.00 76.62 76 THR A C 1
ATOM 546 O O . THR A 1 76 ? -10.113 5.319 29.012 1.00 76.62 76 THR A O 1
ATOM 549 N N . VAL A 1 77 ? -11.944 4.674 27.901 1.00 78.88 77 VAL A N 1
ATOM 550 C CA . VAL A 1 77 ? -12.828 4.660 29.077 1.00 78.88 77 VAL A CA 1
ATOM 551 C C . VAL A 1 77 ? -12.415 3.561 30.056 1.00 78.88 77 VAL A C 1
ATOM 553 O O . VAL A 1 77 ? -12.369 3.804 31.261 1.00 78.88 77 VAL A O 1
ATOM 556 N N . LYS A 1 78 ? -12.065 2.364 29.570 1.00 81.88 78 LYS A N 1
ATOM 557 C CA . LYS A 1 78 ? -11.553 1.281 30.427 1.00 81.88 78 LYS A CA 1
ATOM 558 C C . LYS A 1 78 ? -10.238 1.658 31.099 1.00 81.88 78 LYS A C 1
ATOM 560 O O . LYS A 1 78 ? -10.074 1.379 32.285 1.00 81.88 78 LYS A O 1
ATOM 565 N N . GLN A 1 79 ? -9.334 2.300 30.370 1.00 82.44 79 GLN A N 1
ATOM 566 C CA . GLN A 1 79 ? -8.055 2.751 30.902 1.00 82.44 79 GLN A CA 1
ATOM 567 C C . GLN A 1 79 ? -8.248 3.863 31.941 1.00 82.44 79 GLN A C 1
ATOM 569 O O . GLN A 1 79 ? -7.748 3.748 33.056 1.00 82.44 79 GLN A O 1
ATOM 574 N N . ALA A 1 80 ? -9.097 4.852 31.651 1.00 79.69 80 ALA A N 1
ATOM 575 C CA . ALA A 1 80 ? -9.470 5.893 32.608 1.00 79.69 80 ALA A CA 1
ATOM 576 C C . ALA A 1 80 ? -10.128 5.318 33.878 1.00 79.69 80 ALA A C 1
ATOM 578 O O . ALA A 1 80 ? -9.858 5.783 34.984 1.00 79.69 80 ALA A O 1
ATOM 579 N N . ALA A 1 81 ? -10.959 4.277 33.752 1.00 79.19 81 ALA A N 1
ATOM 580 C CA . ALA A 1 81 ? -11.557 3.595 34.899 1.00 79.19 81 ALA A CA 1
ATOM 581 C C . ALA A 1 81 ? -10.522 2.824 35.746 1.00 79.19 81 ALA A C 1
ATOM 583 O O . ALA A 1 81 ? -10.667 2.744 36.969 1.00 79.19 81 ALA A O 1
ATOM 584 N N . GLN A 1 82 ? -9.481 2.258 35.126 1.00 80.19 82 GLN A N 1
ATOM 585 C CA . GLN A 1 82 ? -8.372 1.610 35.836 1.00 80.19 82 GLN A CA 1
ATOM 586 C C . GLN A 1 82 ? -7.486 2.626 36.561 1.00 80.19 82 GLN A C 1
ATOM 588 O O . GLN A 1 82 ? -7.183 2.437 37.741 1.00 80.19 82 GLN A O 1
ATOM 593 N N . ASP A 1 83 ? -7.144 3.732 35.906 1.00 82.38 83 ASP A N 1
ATOM 594 C CA . ASP A 1 83 ? -6.382 4.820 36.518 1.00 82.38 83 ASP A CA 1
ATOM 595 C C . ASP A 1 83 ? -7.149 5.430 37.698 1.00 82.38 83 ASP A C 1
ATOM 597 O O . ASP A 1 83 ? -6.585 5.604 38.777 1.00 82.38 83 ASP A O 1
ATOM 601 N N . ALA A 1 84 ? -8.461 5.648 37.551 1.00 74.31 84 ALA A N 1
ATOM 602 C CA . ALA A 1 84 ? -9.315 6.139 38.632 1.00 74.31 84 ALA A CA 1
ATOM 603 C C . ALA A 1 84 ? -9.353 5.183 39.835 1.00 74.31 84 ALA A C 1
ATOM 605 O O . ALA A 1 84 ? -9.239 5.632 40.974 1.00 74.31 84 ALA A O 1
ATOM 606 N N . LYS A 1 85 ? -9.452 3.865 39.604 1.00 73.81 85 LYS A N 1
ATOM 607 C CA . LYS A 1 85 ? -9.370 2.856 40.678 1.00 73.81 85 LYS A CA 1
ATOM 608 C C . LYS A 1 85 ? -8.028 2.872 41.406 1.00 73.81 85 LYS A C 1
ATOM 610 O O . LYS A 1 85 ? -7.982 2.578 42.596 1.00 73.81 85 LYS A O 1
ATOM 615 N N . THR A 1 86 ? -6.953 3.183 40.691 1.00 77.69 86 THR A N 1
ATOM 616 C CA . THR A 1 86 ? -5.595 3.206 41.244 1.00 77.69 86 THR A CA 1
ATOM 617 C C . THR A 1 86 ? -5.333 4.499 42.020 1.00 77.69 86 THR A C 1
ATOM 619 O O . THR A 1 86 ? -4.708 4.466 43.076 1.00 77.69 86 THR A O 1
ATOM 622 N N . ALA A 1 87 ? -5.848 5.630 41.529 1.00 75.62 87 ALA A N 1
ATOM 623 C CA . ALA A 1 87 ? -5.725 6.944 42.161 1.00 75.62 87 ALA A CA 1
ATOM 624 C C . ALA A 1 87 ? -6.638 7.112 43.389 1.00 75.62 87 ALA A C 1
ATOM 626 O O . ALA A 1 87 ? -6.265 7.796 44.340 1.00 75.62 87 ALA A O 1
ATOM 627 N N . TYR A 1 88 ? -7.811 6.471 43.383 1.00 68.25 88 TYR A N 1
ATOM 628 C CA . TYR A 1 88 ? -8.790 6.515 44.472 1.00 68.25 88 TYR A CA 1
ATOM 629 C C . TYR A 1 88 ? -9.165 5.099 44.925 1.00 68.25 88 TYR A C 1
ATOM 631 O O . TYR A 1 88 ? -10.270 4.625 44.636 1.00 68.25 88 TYR A O 1
ATOM 639 N N . PRO A 1 89 ? -8.267 4.394 45.633 1.00 66.75 89 PRO A N 1
ATOM 640 C CA . PRO A 1 89 ? -8.605 3.113 46.228 1.00 66.75 89 PRO A CA 1
ATOM 641 C C . PRO A 1 89 ? -9.703 3.338 47.272 1.00 66.75 89 PRO A C 1
ATOM 643 O O . PRO A 1 89 ? -9.460 3.920 48.327 1.00 66.75 89 PRO A O 1
ATOM 646 N N . ILE A 1 90 ? -10.926 2.905 46.963 1.00 63.72 90 ILE A N 1
ATOM 647 C CA . ILE A 1 90 ? -12.024 2.894 47.931 1.00 63.72 90 ILE A CA 1
ATOM 648 C C . ILE A 1 90 ? -11.636 1.868 49.008 1.00 63.72 90 ILE A C 1
ATOM 650 O O . ILE A 1 90 ? -11.441 0.696 48.666 1.00 63.72 90 ILE A O 1
ATOM 654 N N . PRO A 1 91 ? -11.482 2.266 50.284 1.00 56.25 91 PRO A N 1
ATOM 655 C CA . PRO A 1 91 ? -11.319 1.312 51.373 1.00 56.25 91 PRO A CA 1
ATOM 656 C C . PRO A 1 91 ? -12.510 0.345 51.359 1.00 56.25 91 PRO A C 1
ATOM 658 O O . PRO A 1 91 ? -13.637 0.774 51.122 1.00 56.25 91 PRO A O 1
ATOM 661 N N . GLY A 1 92 ? -12.255 -0.955 51.542 1.00 60.72 92 GLY A N 1
ATOM 662 C CA . GLY A 1 92 ? -13.281 -2.004 51.454 1.00 60.72 92 GLY A CA 1
ATOM 663 C C . GLY A 1 92 ? -14.532 -1.710 52.288 1.00 60.72 92 GLY A C 1
ATOM 664 O O . GLY A 1 92 ? -14.446 -0.943 53.243 1.00 60.72 92 GLY A O 1
ATOM 665 N N . GLU A 1 93 ? -15.661 -2.316 51.878 1.00 53.50 93 GLU A N 1
ATOM 666 C CA . GLU A 1 93 ? -17.021 -2.169 5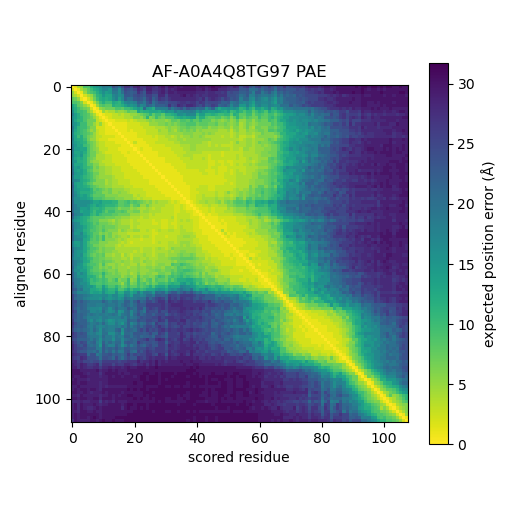2.432 1.00 53.50 93 GLU A CA 1
ATOM 667 C C . GLU A 1 93 ? -17.089 -1.254 53.656 1.00 53.50 93 GLU A C 1
ATOM 669 O O . GLU A 1 93 ? -16.865 -1.674 54.793 1.00 53.50 93 GLU A O 1
ATOM 674 N N . HIS A 1 94 ? -17.446 0.012 53.433 1.00 51.91 94 HIS A N 1
ATOM 675 C CA . HIS A 1 94 ? -18.038 0.769 54.519 1.00 51.91 94 HIS A CA 1
ATOM 676 C C . HIS A 1 94 ? -19.264 -0.026 54.963 1.00 51.91 94 HIS A C 1
ATOM 678 O O . HIS A 1 94 ? -20.202 -0.195 54.180 1.00 51.91 94 HIS A O 1
ATOM 684 N N . ALA A 1 95 ? -19.207 -0.568 56.186 1.00 52.28 95 ALA A N 1
ATOM 685 C CA . ALA A 1 95 ? -20.346 -1.197 56.834 1.00 52.28 95 ALA A CA 1
ATOM 686 C C . ALA A 1 95 ? -21.563 -0.311 56.579 1.00 52.28 95 ALA A C 1
ATOM 688 O O . ALA A 1 95 ? -21.454 0.907 56.753 1.00 52.28 95 ALA A O 1
ATOM 689 N N . ALA A 1 96 ? -22.660 -0.911 56.101 1.00 52.28 96 ALA A N 1
ATOM 690 C CA . ALA A 1 96 ? -23.890 -0.198 55.793 1.00 52.28 96 ALA A CA 1
ATOM 691 C C . ALA A 1 96 ? -24.150 0.804 56.916 1.00 52.28 96 ALA A C 1
ATOM 693 O O . ALA A 1 96 ? -24.363 0.404 58.062 1.00 52.28 96 ALA A O 1
ATOM 694 N N . THR A 1 97 ? -24.031 2.098 56.617 1.00 58.97 97 THR A N 1
ATOM 695 C CA . THR A 1 97 ? -24.349 3.117 57.600 1.00 58.97 97 THR A CA 1
ATOM 696 C C . THR A 1 97 ? -25.827 2.933 57.878 1.00 58.97 97 THR A C 1
ATOM 698 O O . THR A 1 97 ? -26.669 3.185 57.016 1.00 58.97 97 THR A O 1
ATOM 701 N N . THR A 1 98 ? -26.151 2.400 59.056 1.00 54.16 98 THR A N 1
ATOM 702 C CA . THR A 1 98 ? -27.510 2.438 59.574 1.00 54.16 98 THR A CA 1
ATOM 703 C C . THR A 1 98 ? -27.876 3.907 59.576 1.00 54.16 98 THR A C 1
ATOM 705 O O . THR A 1 98 ? -27.310 4.679 60.350 1.00 54.16 98 THR A O 1
ATOM 708 N N . ALA A 1 99 ? -28.720 4.312 58.627 1.00 54.38 99 ALA A N 1
ATOM 709 C CA . ALA A 1 99 ? -29.319 5.629 58.641 1.00 54.38 99 ALA A CA 1
ATOM 710 C C . ALA A 1 99 ? -29.923 5.791 60.034 1.00 54.38 99 ALA A C 1
ATOM 712 O O . ALA A 1 99 ? -30.803 5.014 60.395 1.00 54.38 99 ALA A O 1
ATOM 713 N N . ASP A 1 100 ? -29.366 6.705 60.826 1.00 52.56 100 ASP A N 1
ATOM 714 C CA . ASP A 1 100 ? -29.860 7.020 62.157 1.00 52.56 100 ASP A CA 1
ATOM 715 C C . ASP A 1 100 ? -31.290 7.558 61.994 1.00 52.56 100 ASP A C 1
ATOM 717 O O . ASP A 1 100 ? -31.461 8.681 61.496 1.00 52.56 100 ASP A O 1
ATOM 721 N N . PRO A 1 101 ? -32.328 6.760 62.311 1.00 57.00 101 PRO A N 1
ATOM 722 C CA . PRO A 1 101 ? -33.707 7.157 62.071 1.00 57.00 101 PRO A CA 1
ATOM 723 C C . PRO A 1 101 ? -34.113 8.317 62.986 1.00 57.00 101 PRO A C 1
ATOM 725 O O . PRO A 1 101 ? -35.076 9.020 62.683 1.00 57.00 101 PRO A O 1
ATOM 728 N N . GLU A 1 102 ? -33.379 8.555 64.080 1.00 56.25 102 GLU A N 1
ATOM 729 C CA . GLU A 1 102 ? -33.695 9.616 65.036 1.00 56.25 102 GLU A CA 1
ATOM 730 C C . GLU A 1 102 ? -33.371 11.011 64.498 1.00 56.25 102 GLU A C 1
ATOM 732 O O . GLU A 1 102 ? -33.975 11.992 64.924 1.00 56.25 102 GLU A O 1
ATOM 737 N N . ARG A 1 103 ? -32.505 11.125 63.481 1.00 53.84 103 ARG A N 1
ATOM 738 C CA . ARG A 1 103 ? -32.180 12.423 62.867 1.00 53.84 103 ARG A CA 1
ATOM 739 C C . ARG A 1 103 ? -33.349 13.043 62.091 1.00 53.84 103 ARG A C 1
ATOM 741 O O . ARG A 1 103 ? -33.331 14.246 61.841 1.00 53.84 103 ARG A O 1
ATOM 748 N N . TYR A 1 104 ? -34.341 12.243 61.696 1.00 55.59 104 TYR A N 1
ATOM 749 C CA . TYR A 1 104 ? -35.466 12.682 60.860 1.00 55.59 104 TYR A CA 1
ATOM 750 C C . TYR A 1 104 ? -36.821 12.704 61.582 1.00 55.59 104 TYR A C 1
ATOM 752 O O . TYR A 1 104 ? -37.802 13.123 60.977 1.00 55.59 104 TYR A O 1
ATOM 760 N N . ASN A 1 105 ? -36.880 12.314 62.860 1.00 54.03 105 ASN A N 1
ATOM 761 C CA . ASN A 1 105 ? -38.103 12.328 63.673 1.00 54.03 105 ASN A CA 1
ATOM 762 C C . ASN A 1 105 ? -38.083 13.442 64.731 1.00 54.03 105 ASN A C 1
ATOM 764 O O . ASN A 1 105 ? -38.452 13.222 65.883 1.00 54.03 105 ASN A O 1
ATOM 768 N N . VAL A 1 106 ? -37.658 14.646 64.343 1.00 56.97 106 VAL A N 1
ATOM 769 C CA . VAL A 1 106 ? -37.927 15.848 65.139 1.00 56.97 106 VAL A CA 1
ATOM 770 C C . VAL A 1 106 ? -39.107 16.566 64.482 1.00 56.97 106 VAL A C 1
ATOM 772 O O . VAL A 1 106 ? -38.964 17.153 63.412 1.00 56.97 106 VAL A O 1
ATOM 775 N N . ASP A 1 107 ? -40.257 16.444 65.145 1.00 54.44 107 ASP A N 1
ATOM 776 C CA . ASP A 1 107 ? -41.496 17.218 65.000 1.00 54.44 107 ASP A CA 1
ATOM 777 C C . ASP A 1 107 ? -42.445 16.878 63.825 1.00 54.44 107 ASP A C 1
ATOM 779 O O . ASP A 1 107 ? -42.408 17.480 62.748 1.00 54.44 107 ASP A O 1
ATOM 783 N N . GLN A 1 108 ? -43.398 15.974 64.105 1.00 44.38 108 GLN A N 1
ATOM 784 C CA . GLN A 1 108 ? -44.790 16.072 63.633 1.00 44.38 108 GLN A CA 1
ATOM 785 C C . GLN A 1 108 ? -45.737 16.188 64.826 1.00 44.38 108 GLN A C 1
ATOM 787 O O . GLN A 1 108 ? -45.536 15.432 65.803 1.00 44.38 108 GLN A O 1
#

Radius of gyration: 30.78 Å; Cα contacts (8 Å, |Δi|>4): 22; chains: 1; bounding box: 66×28×86 Å

Mean predicted aligned error: 16.42 Å

Secondary structure (DSSP, 8-state):
---TTS---HHHHHHHHHHHHHHHHHHHHHHHHHHHTTPPPPHHHHHHHHHHHHHHHHHHHHHHHT--HHHHHHHHHHHHHHHHHHHS-PPS--------GGGG-S--